Protein AF-A0A955ASN7-F1 (afdb_monomer_lite)

Structure (mmCIF, N/CA/C/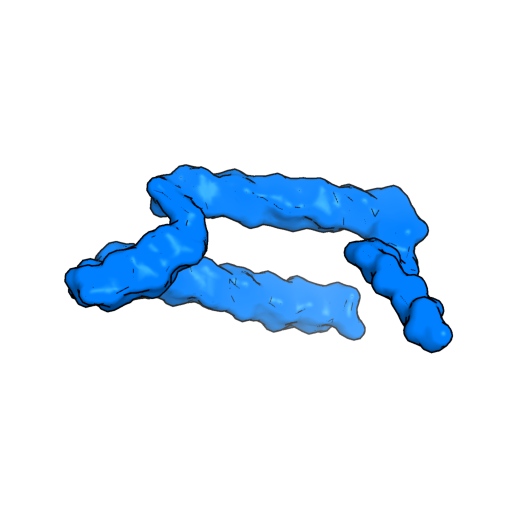O backbone):
data_AF-A0A955ASN7-F1
#
_entry.id   AF-A0A955ASN7-F1
#
loop_
_atom_site.group_PDB
_atom_site.id
_atom_site.type_symbol
_atom_site.label_atom_id
_atom_site.label_alt_id
_atom_site.label_comp_id
_atom_site.label_asym_id
_atom_site.label_entity_id
_atom_site.label_seq_id
_atom_site.pdbx_PDB_ins_code
_atom_site.Cartn_x
_atom_site.Cartn_y
_atom_site.Cartn_z
_atom_site.occupancy
_atom_site.B_iso_or_equiv
_atom_site.auth_seq_id
_atom_site.auth_comp_id
_atom_site.auth_asym_id
_atom_site.auth_atom_id
_atom_site.pdbx_PDB_model_num
ATOM 1 N N . SER A 1 1 ? 19.243 17.162 -25.690 1.00 43.28 1 SER A N 1
ATOM 2 C CA . SER A 1 1 ? 19.346 16.435 -24.406 1.00 43.28 1 SER A CA 1
ATOM 3 C C . SER A 1 1 ? 18.010 15.801 -23.996 1.00 43.28 1 SER A C 1
ATOM 5 O O . SER A 1 1 ? 17.687 15.762 -22.816 1.00 43.28 1 SER A O 1
ATOM 7 N N . ALA A 1 2 ? 17.237 15.251 -24.946 1.00 46.25 2 ALA A N 1
ATOM 8 C CA . ALA A 1 2 ? 16.007 14.526 -24.632 1.00 46.25 2 ALA A CA 1
ATOM 9 C C . ALA A 1 2 ? 16.382 13.144 -24.081 1.00 46.25 2 ALA A C 1
ATOM 11 O O . ALA A 1 2 ? 16.753 12.250 -24.835 1.00 46.25 2 ALA A O 1
ATOM 12 N N . GLN A 1 3 ? 16.383 13.000 -22.758 1.00 60.56 3 GLN A N 1
ATOM 13 C CA . GLN A 1 3 ? 16.365 11.687 -22.123 1.00 60.56 3 GLN A CA 1
ATOM 14 C C . GLN A 1 3 ? 14.975 11.104 -22.414 1.00 60.56 3 GLN A C 1
ATOM 16 O O . GLN A 1 3 ? 13.993 11.755 -22.045 1.00 60.56 3 GLN A O 1
ATOM 21 N N . PRO A 1 4 ? 14.839 9.973 -23.130 1.00 62.81 4 PRO A N 1
ATOM 22 C CA . PRO A 1 4 ? 13.530 9.370 -23.319 1.00 62.81 4 PRO A CA 1
ATOM 23 C C . PRO A 1 4 ? 13.011 9.004 -21.929 1.00 62.81 4 PRO A C 1
ATOM 25 O O . PRO A 1 4 ? 13.609 8.192 -21.228 1.00 62.81 4 PRO A O 1
ATOM 28 N N . ILE A 1 5 ? 11.937 9.663 -21.496 1.00 61.12 5 ILE A N 1
ATOM 29 C CA . ILE A 1 5 ? 11.207 9.258 -20.301 1.00 61.12 5 ILE A CA 1
ATOM 30 C C . ILE A 1 5 ? 10.594 7.911 -20.669 1.00 61.12 5 ILE A C 1
ATOM 32 O O . ILE A 1 5 ? 9.563 7.840 -21.337 1.00 61.12 5 ILE A O 1
ATOM 36 N N . GLU A 1 6 ? 11.290 6.839 -20.311 1.00 65.69 6 GLU A N 1
ATOM 37 C CA . GLU A 1 6 ? 10.804 5.469 -20.394 1.00 65.69 6 GLU A CA 1
ATOM 38 C C . GLU A 1 6 ? 9.692 5.342 -19.338 1.00 65.69 6 GLU A C 1
ATOM 40 O O . GLU A 1 6 ? 9.900 4.843 -18.236 1.00 65.69 6 GLU A O 1
ATOM 45 N N . PHE A 1 7 ? 8.506 5.897 -19.637 1.00 69.69 7 PHE A N 1
ATOM 46 C CA . PHE A 1 7 ? 7.322 5.864 -18.762 1.00 69.69 7 PHE A CA 1
ATOM 47 C C . PHE A 1 7 ? 6.998 4.440 -18.293 1.00 69.69 7 PHE A C 1
ATOM 49 O O . PHE A 1 7 ? 6.394 4.244 -17.240 1.00 69.69 7 PHE A O 1
ATOM 56 N N . LEU A 1 8 ? 7.421 3.455 -19.083 1.00 67.38 8 LEU A N 1
ATOM 57 C CA . LEU A 1 8 ? 7.426 2.051 -18.747 1.00 67.38 8 LEU A CA 1
ATOM 58 C C . LEU A 1 8 ? 8.878 1.546 -18.830 1.00 67.38 8 LEU A C 1
ATOM 60 O O . LEU A 1 8 ? 9.390 1.453 -19.943 1.00 67.38 8 LEU A O 1
ATOM 64 N N . PRO A 1 9 ? 9.541 1.219 -17.704 1.00 73.81 9 PRO A N 1
ATOM 65 C CA . PRO A 1 9 ? 10.904 0.705 -17.745 1.00 73.81 9 PRO A CA 1
ATOM 66 C C . PRO A 1 9 ? 10.962 -0.598 -18.550 1.00 73.81 9 PRO A C 1
ATOM 68 O O . PRO A 1 9 ? 10.017 -1.390 -18.492 1.00 73.81 9 PRO A O 1
ATOM 71 N N . ASN A 1 10 ? 12.082 -0.880 -19.221 1.00 70.19 10 ASN A N 1
ATOM 72 C CA . ASN A 1 10 ? 12.307 -2.105 -20.009 1.00 70.19 10 ASN A CA 1
ATOM 73 C C . ASN A 1 10 ? 11.981 -3.407 -19.240 1.00 70.19 10 ASN A C 1
ATOM 75 O O . ASN A 1 10 ? 11.654 -4.422 -19.847 1.00 70.19 10 ASN A O 1
ATOM 79 N N . ALA A 1 11 ? 11.977 -3.368 -17.902 1.00 66.06 11 ALA A N 1
ATOM 80 C CA . ALA A 1 11 ? 11.530 -4.450 -17.020 1.00 66.06 11 ALA A CA 1
ATOM 81 C C . ALA A 1 11 ? 10.032 -4.823 -17.145 1.00 66.06 11 ALA A C 1
ATOM 83 O O . ALA A 1 11 ? 9.640 -5.928 -16.762 1.00 66.06 11 ALA A O 1
ATOM 84 N N . PHE A 1 12 ? 9.186 -3.929 -17.667 1.00 69.81 12 PHE A N 1
ATOM 85 C CA . PHE A 1 12 ? 7.746 -4.146 -17.855 1.00 69.81 12 PHE A CA 1
ATOM 86 C C . PHE A 1 12 ? 7.323 -4.191 -19.331 1.00 69.81 12 PHE A C 1
ATOM 88 O O . PHE A 1 12 ? 6.134 -4.340 -19.617 1.00 69.81 12 PHE A O 1
ATOM 95 N N . HIS A 1 13 ? 8.278 -4.124 -20.264 1.00 71.19 13 HIS A N 1
ATOM 96 C CA . HIS A 1 13 ? 8.055 -4.195 -21.710 1.00 71.19 13 HIS A CA 1
ATOM 97 C C . HIS A 1 13 ? 7.839 -5.652 -22.165 1.00 71.19 13 HIS A C 1
ATOM 99 O O . HIS A 1 13 ? 8.575 -6.213 -22.970 1.00 71.19 13 HIS A O 1
ATOM 105 N N . GLY A 1 14 ? 6.838 -6.309 -21.587 1.00 77.50 14 GLY A N 1
ATOM 106 C CA . GLY A 1 14 ? 6.472 -7.685 -21.895 1.00 77.50 14 GLY A CA 1
ATOM 107 C C . GLY A 1 14 ? 5.133 -8.043 -21.264 1.00 77.50 14 GLY A C 1
ATOM 108 O O . GLY A 1 14 ? 4.683 -7.385 -20.323 1.00 77.50 14 GLY A O 1
ATOM 109 N N . THR A 1 15 ? 4.495 -9.106 -21.751 1.00 80.00 15 THR A N 1
ATOM 110 C CA . THR A 1 15 ? 3.173 -9.555 -21.276 1.00 80.00 15 THR A CA 1
ATOM 111 C C . THR A 1 15 ? 3.143 -9.738 -19.757 1.00 80.00 15 THR A C 1
ATOM 113 O O . THR A 1 15 ? 2.197 -9.332 -19.090 1.00 80.00 15 THR A O 1
ATOM 116 N N . THR A 1 16 ? 4.229 -10.258 -19.183 1.00 79.44 16 THR A N 1
ATOM 117 C CA . THR A 1 16 ? 4.390 -10.435 -17.735 1.00 79.44 16 THR A CA 1
ATOM 118 C C . THR A 1 16 ? 4.393 -9.102 -16.978 1.00 79.44 16 THR A C 1
ATOM 120 O O . THR A 1 16 ? 3.844 -9.020 -15.883 1.00 79.44 16 THR A O 1
ATOM 123 N N . GLY A 1 17 ? 4.988 -8.048 -17.544 1.00 81.31 17 GLY A N 1
ATOM 124 C CA . GLY A 1 17 ? 4.995 -6.708 -16.955 1.00 81.31 17 GLY A CA 1
ATOM 125 C C . GLY A 1 17 ? 3.613 -6.060 -16.971 1.00 81.31 17 GLY A C 1
ATOM 126 O O . GLY A 1 17 ? 3.157 -5.553 -15.947 1.00 81.31 17 GLY A O 1
ATOM 127 N N . ALA A 1 18 ? 2.910 -6.174 -18.100 1.00 82.94 18 ALA A N 1
ATOM 128 C CA . ALA A 1 18 ? 1.542 -5.686 -18.246 1.00 82.94 18 ALA A CA 1
ATOM 129 C C . ALA A 1 18 ? 0.580 -6.358 -17.252 1.00 82.94 18 ALA A C 1
ATOM 131 O O . ALA A 1 18 ? -0.202 -5.672 -16.596 1.00 82.94 18 ALA A O 1
ATOM 132 N N . VAL A 1 19 ? 0.683 -7.681 -17.073 1.00 86.81 19 VAL A N 1
ATOM 133 C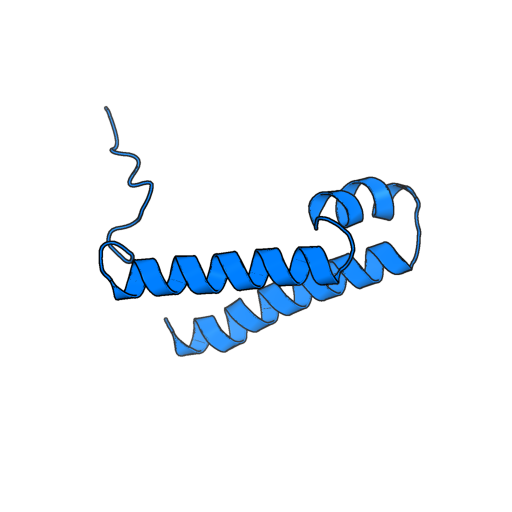 CA . VAL A 1 19 ? -0.138 -8.425 -16.103 1.00 86.81 19 VAL A CA 1
ATOM 134 C C . VAL A 1 19 ? 0.143 -7.972 -14.668 1.00 86.81 19 VAL A C 1
ATOM 136 O O . VAL A 1 19 ? -0.801 -7.741 -13.915 1.00 86.81 19 VAL A O 1
ATOM 139 N N . LYS A 1 20 ? 1.413 -7.774 -14.284 1.00 83.19 20 LYS A N 1
ATOM 140 C CA . LYS A 1 20 ? 1.764 -7.270 -12.942 1.00 83.19 20 LYS A CA 1
ATOM 141 C C . LYS A 1 20 ? 1.176 -5.882 -12.677 1.00 83.19 20 LYS A C 1
ATOM 143 O O . LYS A 1 20 ? 0.665 -5.646 -11.585 1.00 83.19 20 LYS A O 1
ATOM 148 N N . LEU A 1 21 ? 1.217 -4.984 -13.663 1.00 85.69 21 LEU A N 1
ATOM 149 C CA . LEU A 1 21 ? 0.652 -3.636 -13.541 1.00 85.69 21 LEU A CA 1
ATOM 150 C C . LEU A 1 21 ? -0.875 -3.656 -13.449 1.00 85.69 21 LEU A C 1
ATOM 152 O O . LEU A 1 21 ? -1.440 -2.950 -12.617 1.00 85.69 21 LEU A O 1
ATOM 156 N N . LEU A 1 22 ? -1.537 -4.493 -14.252 1.00 89.31 22 LEU A N 1
ATOM 157 C CA . LEU A 1 22 ? -2.990 -4.663 -14.208 1.00 89.31 22 LEU A CA 1
ATOM 158 C C . LEU A 1 22 ? -3.449 -5.203 -12.854 1.00 89.31 22 LEU A C 1
ATOM 160 O O . LEU A 1 22 ? -4.333 -4.624 -12.228 1.00 89.31 22 LEU A O 1
ATOM 164 N N . VAL A 1 23 ? -2.823 -6.282 -12.380 1.00 90.19 23 VAL A N 1
ATOM 165 C CA . VAL A 1 23 ? -3.179 -6.916 -11.104 1.00 90.19 23 VAL A CA 1
ATOM 166 C C . VAL A 1 23 ? -2.841 -6.000 -9.929 1.00 90.19 23 VAL A C 1
ATOM 168 O O . VAL A 1 23 ? -3.681 -5.806 -9.052 1.00 90.19 23 VAL A O 1
ATOM 171 N N . GLY A 1 24 ? -1.651 -5.393 -9.923 1.00 86.69 24 GLY A N 1
ATOM 172 C CA . GLY A 1 24 ? -1.231 -4.467 -8.871 1.00 86.69 24 GLY A CA 1
ATOM 173 C C . GLY A 1 24 ? -2.117 -3.224 -8.803 1.00 86.69 24 GLY A C 1
ATOM 174 O O . GLY A 1 24 ? -2.619 -2.882 -7.734 1.00 86.69 24 GLY A O 1
ATOM 175 N N . GLY A 1 25 ? -2.381 -2.586 -9.947 1.00 87.00 25 GLY A N 1
ATOM 176 C CA . GLY A 1 25 ? -3.259 -1.418 -10.029 1.00 87.00 25 GLY A CA 1
ATOM 177 C C . GLY A 1 25 ? -4.699 -1.732 -9.621 1.00 87.00 25 GLY A C 1
ATOM 178 O O . GLY A 1 25 ? -5.311 -0.962 -8.879 1.00 87.00 25 GLY A O 1
ATOM 179 N N . PHE A 1 26 ? -5.220 -2.891 -10.034 1.00 90.75 26 PHE A N 1
ATOM 180 C CA . PHE A 1 26 ? -6.553 -3.344 -9.642 1.00 90.75 26 PHE A CA 1
ATOM 181 C C . PHE A 1 26 ? 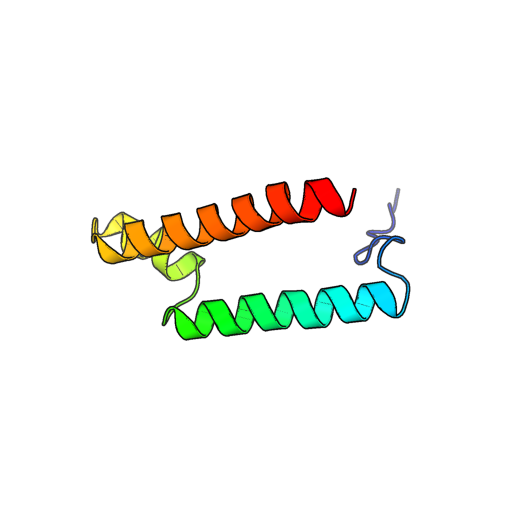-6.658 -3.602 -8.134 1.00 90.75 26 PHE A C 1
ATOM 183 O O . PHE A 1 26 ? -7.597 -3.114 -7.505 1.00 90.75 26 PHE A O 1
ATOM 190 N N . LEU A 1 27 ? -5.689 -4.304 -7.531 1.00 87.25 27 LEU A N 1
ATOM 191 C CA . LEU A 1 27 ? -5.675 -4.562 -6.085 1.00 87.25 27 LEU A CA 1
ATOM 192 C C . LEU A 1 27 ? -5.635 -3.264 -5.272 1.00 87.25 27 LEU A C 1
ATOM 194 O O . LEU A 1 27 ? -6.376 -3.128 -4.299 1.00 87.25 27 LEU A O 1
ATOM 198 N N . ILE A 1 28 ? -4.799 -2.303 -5.678 1.00 84.12 28 ILE A N 1
ATOM 199 C CA . ILE A 1 28 ? -4.684 -1.005 -4.999 1.00 84.12 28 ILE A CA 1
ATOM 200 C C . ILE A 1 28 ? -6.003 -0.229 -5.103 1.00 84.12 28 ILE A C 1
ATOM 202 O O . ILE A 1 28 ? -6.494 0.289 -4.098 1.00 84.12 28 ILE A O 1
ATOM 206 N N . GLY A 1 29 ? -6.607 -0.180 -6.296 1.00 83.88 29 GLY A N 1
ATOM 207 C CA . GLY A 1 29 ? -7.888 0.495 -6.516 1.00 83.88 29 GLY A CA 1
ATOM 208 C C . GLY A 1 29 ? -9.039 -0.140 -5.731 1.00 83.88 29 GLY A C 1
ATOM 209 O O . GLY A 1 29 ? -9.822 0.567 -5.090 1.00 83.88 29 GLY A O 1
ATOM 210 N N . PHE A 1 30 ? -9.113 -1.472 -5.720 1.00 86.06 30 PHE A N 1
ATOM 211 C CA . PHE A 1 30 ? -10.102 -2.214 -4.940 1.00 86.06 30 PHE A CA 1
ATOM 212 C C . PHE A 1 30 ? -9.928 -1.975 -3.433 1.00 86.06 30 PHE A C 1
ATOM 214 O O . PHE A 1 30 ? -10.899 -1.662 -2.743 1.00 86.06 30 PHE A O 1
ATOM 221 N N . GLY A 1 31 ? -8.690 -2.038 -2.931 1.00 80.12 31 GLY A N 1
ATOM 222 C CA . GLY A 1 31 ? -8.373 -1.779 -1.525 1.00 80.12 31 GLY A CA 1
ATOM 223 C C . GLY A 1 31 ? -8.739 -0.361 -1.081 1.00 80.12 31 GLY A C 1
ATOM 224 O O . GLY A 1 31 ? -9.339 -0.186 -0.021 1.00 80.12 31 GLY A O 1
ATOM 225 N N . ALA A 1 32 ? -8.471 0.648 -1.917 1.00 78.31 32 ALA A N 1
ATOM 226 C CA . ALA A 1 32 ? -8.886 2.025 -1.647 1.00 78.31 32 ALA A CA 1
ATOM 227 C C . ALA A 1 32 ? -10.414 2.143 -1.540 1.00 78.31 32 ALA A C 1
ATOM 229 O O . ALA A 1 32 ? -10.933 2.822 -0.653 1.00 78.31 32 ALA A O 1
ATOM 230 N N . ARG A 1 33 ? -11.168 1.441 -2.397 1.00 79.81 33 ARG A N 1
ATOM 231 C CA . ARG A 1 33 ? -12.629 1.500 -2.314 1.00 79.81 33 ARG A CA 1
ATOM 232 C C . ARG A 1 33 ? -13.190 0.759 -1.104 1.00 79.81 33 ARG A C 1
ATOM 234 O O . ARG A 1 33 ? -14.142 1.254 -0.503 1.00 79.81 33 ARG A O 1
ATOM 241 N N . TYR A 1 34 ? -12.571 -0.353 -0.716 1.00 77.81 34 TYR A N 1
ATOM 242 C CA . TYR A 1 34 ? -12.916 -1.093 0.499 1.00 77.81 34 TYR A CA 1
ATOM 243 C C . TYR A 1 34 ? -12.691 -0.261 1.772 1.00 77.81 34 TYR A C 1
ATOM 245 O O . TYR A 1 34 ? -13.489 -0.326 2.702 1.00 77.81 34 TYR A O 1
ATOM 253 N N . ALA A 1 35 ? -11.657 0.585 1.790 1.00 68.94 35 ALA A N 1
ATOM 254 C CA . ALA A 1 35 ? -11.378 1.507 2.891 1.00 68.94 35 ALA A CA 1
ATOM 255 C C . ALA A 1 35 ? -12.346 2.711 2.970 1.00 68.94 35 ALA A C 1
ATOM 257 O O . ALA A 1 35 ? -12.233 3.522 3.884 1.00 68.94 35 ALA A O 1
ATOM 258 N N . GLY A 1 36 ? -13.291 2.853 2.031 1.00 72.75 36 GLY A N 1
ATOM 259 C CA . GLY A 1 36 ? -14.276 3.941 2.033 1.00 72.75 36 GLY A CA 1
ATOM 260 C C . GLY A 1 36 ? -13.728 5.310 1.608 1.00 72.75 36 GLY A C 1
ATOM 261 O O . GLY A 1 36 ? -14.468 6.291 1.632 1.00 72.75 36 GLY A O 1
ATOM 262 N N . GLY A 1 37 ? -12.471 5.392 1.160 1.00 68.12 37 GLY A N 1
ATOM 263 C CA . GLY A 1 37 ? -11.821 6.653 0.812 1.00 68.12 37 GLY A CA 1
ATOM 264 C C . GLY A 1 37 ? -10.474 6.464 0.116 1.00 68.12 37 GLY A C 1
ATOM 265 O O . GLY A 1 37 ? -9.915 5.375 0.064 1.00 68.12 37 GLY A O 1
ATOM 266 N N . CYS A 1 38 ? -9.933 7.538 -0.452 1.00 72.06 38 CYS A N 1
ATOM 267 C CA . CYS A 1 38 ? -8.577 7.526 -0.993 1.00 72.06 38 CYS A CA 1
ATOM 268 C C . CYS A 1 38 ? -7.543 7.674 0.133 1.00 72.06 38 CYS A C 1
ATOM 270 O O . CYS A 1 38 ? -7.780 8.358 1.133 1.00 72.06 38 CYS A O 1
ATOM 272 N N . THR A 1 39 ? -6.364 7.082 -0.057 1.00 69.38 39 THR A N 1
ATOM 273 C CA . THR A 1 39 ? -5.218 7.188 0.861 1.00 69.38 39 THR A CA 1
ATOM 274 C C . THR A 1 39 ? -4.876 8.652 1.157 1.00 69.38 39 THR A C 1
ATOM 276 O O . THR A 1 39 ? -4.663 9.025 2.305 1.00 69.38 39 THR A O 1
ATOM 279 N N . SER A 1 40 ? -4.926 9.517 0.137 1.00 64.12 40 SER A N 1
ATOM 280 C CA . SER A 1 40 ? -4.692 10.960 0.268 1.00 64.12 40 SER A CA 1
ATOM 281 C C . SER A 1 40 ? -5.765 11.684 1.091 1.00 64.12 40 SER A C 1
ATOM 283 O O . SER A 1 40 ? -5.431 12.560 1.884 1.00 64.12 40 SER A O 1
ATOM 285 N N . GLY A 1 41 ? -7.039 11.303 0.970 1.00 63.12 41 GLY A N 1
ATOM 286 C CA . GLY A 1 41 ? -8.139 11.911 1.726 1.00 63.12 41 GLY A CA 1
ATOM 287 C C . GLY A 1 41 ? -8.106 11.562 3.217 1.00 63.12 41 GLY A C 1
ATOM 288 O O . GLY A 1 41 ? -8.313 12.432 4.066 1.00 63.12 41 GLY A O 1
ATOM 289 N N . HIS A 1 42 ? -7.776 10.313 3.559 1.00 65.69 42 HIS A N 1
ATOM 290 C CA . HIS A 1 42 ? -7.644 9.895 4.958 1.00 65.69 42 HIS A CA 1
ATOM 291 C C . HIS A 1 42 ? -6.381 10.451 5.622 1.00 65.69 42 HIS A C 1
ATOM 293 O O . HIS A 1 42 ? -6.442 10.884 6.777 1.00 65.69 42 HIS A O 1
ATOM 299 N N . SER A 1 43 ? -5.253 10.485 4.912 1.00 58.03 43 SER A N 1
ATOM 300 C CA . SER A 1 43 ? -3.994 10.952 5.493 1.00 58.03 43 SER A CA 1
ATOM 301 C C . SER A 1 43 ? -3.892 12.481 5.578 1.00 58.03 43 SER A C 1
ATOM 303 O O . SER A 1 43 ? -3.348 12.974 6.555 1.00 58.03 43 SER A O 1
ATOM 305 N N . ILE A 1 44 ? -4.439 13.256 4.631 1.00 62.62 44 ILE A N 1
ATOM 306 C CA . ILE A 1 44 ? -4.298 14.730 4.644 1.00 62.62 44 ILE A CA 1
ATOM 307 C C . ILE A 1 44 ? -5.375 15.386 5.522 1.00 62.62 44 ILE A C 1
ATOM 309 O O . ILE A 1 44 ? -5.064 16.095 6.474 1.00 62.62 44 ILE A O 1
ATOM 313 N N . THR A 1 45 ? -6.653 15.123 5.243 1.00 63.53 45 THR A N 1
ATOM 314 C CA . THR A 1 45 ? -7.788 15.738 5.959 1.00 63.53 45 THR A CA 1
ATOM 315 C C . THR A 1 45 ? -8.120 15.059 7.290 1.00 63.53 45 THR A C 1
ATOM 317 O O . THR A 1 45 ? -8.588 15.718 8.218 1.00 63.53 45 THR A O 1
ATOM 320 N N . GLY A 1 46 ? -7.879 13.750 7.411 1.00 58.47 46 GLY A N 1
ATOM 321 C CA . GLY A 1 46 ? -8.216 12.988 8.617 1.00 58.47 46 GLY A CA 1
ATOM 322 C C . GLY A 1 46 ? -7.174 13.072 9.737 1.00 58.47 46 GLY A C 1
ATOM 323 O O . GLY A 1 46 ? -7.557 13.104 10.905 1.00 58.47 46 GLY A O 1
ATOM 324 N N . ILE A 1 47 ? -5.879 13.189 9.407 1.00 59.72 47 ILE A N 1
ATOM 325 C CA . ILE A 1 47 ? -4.830 13.492 10.402 1.00 59.72 47 ILE A CA 1
ATOM 326 C C . ILE A 1 47 ? -4.987 14.932 10.913 1.00 59.72 47 ILE A C 1
ATOM 328 O O . ILE A 1 47 ? -4.849 15.170 12.110 1.00 59.72 47 ILE A O 1
ATOM 332 N N . ALA A 1 48 ? -5.378 15.874 10.045 1.00 60.16 48 ALA A N 1
ATOM 333 C CA . ALA A 1 48 ? -5.647 17.262 10.430 1.00 60.16 48 ALA A CA 1
ATOM 334 C C . ALA A 1 48 ? -6.819 17.425 11.426 1.00 60.16 48 ALA A C 1
ATOM 336 O O . ALA A 1 48 ? -6.855 18.410 12.155 1.00 60.16 48 ALA A O 1
ATOM 337 N N . ASN A 1 49 ? -7.748 16.459 11.495 1.00 60.91 49 ASN A N 1
ATOM 338 C CA . ASN A 1 49 ? -8.865 16.434 12.456 1.00 60.91 49 ASN A CA 1
ATOM 339 C C . ASN A 1 49 ? -8.596 15.584 13.717 1.00 60.91 49 ASN A C 1
ATOM 341 O O . ASN A 1 49 ? -9.504 15.395 14.522 1.00 60.91 49 ASN A O 1
ATOM 345 N N . LEU A 1 50 ? -7.379 15.047 13.891 1.00 60.16 50 LEU A N 1
ATOM 346 C CA . LEU A 1 50 ? -6.985 14.203 15.030 1.00 60.16 50 LEU A CA 1
ATOM 347 C C . LEU A 1 50 ? -7.939 13.018 15.313 1.00 60.16 50 LEU A C 1
ATOM 349 O O . LEU A 1 50 ? -8.116 12.596 16.455 1.00 60.16 50 LEU A O 1
ATOM 353 N N . ASN A 1 51 ? -8.565 12.463 14.272 1.00 56.38 51 ASN A N 1
ATOM 354 C CA . ASN A 1 51 ? -9.534 11.383 14.432 1.00 56.38 51 ASN A CA 1
ATOM 355 C C . ASN A 1 51 ? -8.833 10.011 14.349 1.00 56.38 51 ASN A C 1
ATOM 357 O O . ASN A 1 51 ? -8.281 9.645 13.307 1.00 56.38 51 ASN A O 1
ATOM 361 N N . MET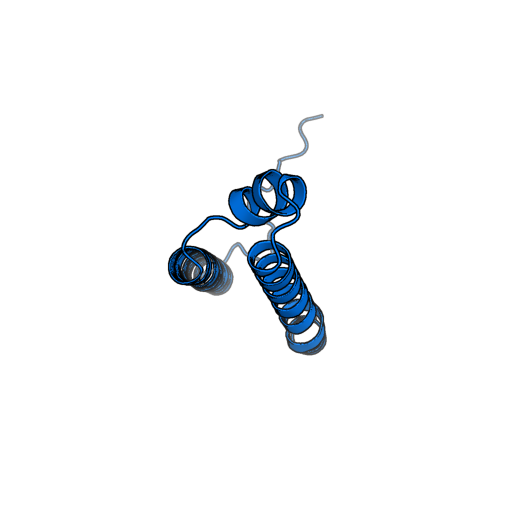 A 1 52 ? -8.899 9.231 15.437 1.00 62.75 52 MET A N 1
ATOM 362 C CA . MET A 1 52 ? -8.343 7.869 15.583 1.00 62.75 52 MET A CA 1
ATOM 363 C C . MET A 1 52 ? -8.510 6.929 14.360 1.00 62.75 52 MET A C 1
ATOM 365 O O . MET A 1 52 ? -7.535 6.265 13.997 1.00 62.75 52 MET A O 1
ATOM 369 N N . PRO A 1 53 ? -9.666 6.863 13.665 1.00 70.38 53 PRO A N 1
ATOM 370 C CA . PRO A 1 53 ? -9.841 6.000 12.491 1.00 70.38 53 PRO A CA 1
ATOM 371 C C . PRO A 1 53 ? -8.927 6.341 11.305 1.00 70.38 53 PRO A C 1
ATOM 373 O O . PRO A 1 53 ? -8.530 5.438 10.570 1.00 70.38 53 PRO A O 1
ATOM 376 N N . SER A 1 54 ? -8.541 7.607 11.117 1.00 63.66 54 SER A N 1
ATOM 377 C CA . SER A 1 54 ? -7.656 7.983 10.002 1.00 63.66 54 SER A CA 1
ATOM 378 C C . SER A 1 54 ? -6.193 7.625 10.260 1.00 63.66 54 SER A C 1
ATOM 380 O O . SER A 1 54 ? -5.449 7.324 9.320 1.00 63.66 54 SER A O 1
ATOM 382 N N . LEU A 1 55 ? -5.791 7.603 11.535 1.00 69.44 55 LEU A N 1
ATOM 383 C CA . LEU A 1 55 ? -4.472 7.134 11.949 1.00 69.44 55 LEU A CA 1
ATOM 384 C C . LEU A 1 55 ? -4.343 5.624 11.697 1.00 69.44 55 LEU A C 1
ATOM 386 O O . LEU A 1 55 ? -3.382 5.193 11.063 1.00 69.44 55 LEU A O 1
ATOM 390 N N . ILE A 1 56 ? -5.354 4.843 12.102 1.00 74.06 56 ILE A N 1
ATOM 391 C CA . ILE A 1 56 ? -5.415 3.393 11.851 1.00 74.06 56 ILE A CA 1
ATOM 392 C C . ILE A 1 56 ? -5.354 3.094 10.346 1.00 74.06 56 ILE A C 1
ATOM 394 O O . ILE A 1 56 ? -4.559 2.256 9.922 1.00 74.06 56 ILE A O 1
ATOM 398 N N . ALA A 1 57 ? -6.131 3.817 9.529 1.00 75.00 57 ALA A N 1
ATOM 399 C CA . ALA A 1 57 ? -6.158 3.606 8.084 1.00 75.00 57 ALA A CA 1
ATOM 400 C C . ALA A 1 57 ? -4.781 3.870 7.456 1.00 75.00 57 ALA A C 1
ATOM 402 O O . ALA A 1 57 ? -4.285 3.058 6.676 1.00 75.00 57 ALA A O 1
ATOM 403 N N . THR A 1 58 ? -4.125 4.966 7.847 1.00 75.19 58 THR A N 1
ATOM 404 C CA . THR A 1 58 ? -2.796 5.330 7.330 1.00 75.19 58 THR A CA 1
ATOM 405 C C . THR A 1 58 ? -1.727 4.310 7.740 1.00 75.19 58 THR A C 1
ATOM 407 O O . THR A 1 58 ? -0.916 3.912 6.903 1.00 75.19 58 THR A O 1
ATOM 410 N N . ILE A 1 59 ? -1.754 3.831 8.991 1.00 80.94 59 ILE A N 1
ATOM 411 C CA . ILE A 1 59 ? -0.826 2.800 9.484 1.00 80.94 59 ILE A CA 1
ATOM 412 C C . ILE A 1 59 ? -1.017 1.488 8.715 1.00 80.94 59 ILE A C 1
ATOM 414 O O . ILE A 1 59 ? -0.028 0.892 8.295 1.00 80.94 59 ILE A O 1
ATOM 418 N N . CYS A 1 60 ? -2.257 1.052 8.471 1.00 80.31 60 CYS A N 1
ATOM 419 C CA . CYS A 1 60 ? -2.527 -0.163 7.698 1.00 80.31 60 CYS A CA 1
ATOM 420 C C . CYS A 1 60 ? -2.037 -0.061 6.244 1.00 80.31 60 CYS A C 1
ATOM 422 O O . CYS A 1 60 ? -1.452 -1.020 5.740 1.00 80.31 60 CYS A O 1
ATOM 424 N N . PHE A 1 61 ? -2.213 1.089 5.581 1.00 79.19 61 PHE A N 1
ATOM 425 C CA . PHE A 1 61 ? -1.682 1.301 4.228 1.00 79.19 61 PHE A CA 1
ATOM 426 C C . PHE A 1 61 ? -0.151 1.252 4.192 1.00 79.19 61 PHE A C 1
ATOM 428 O O . PHE A 1 61 ? 0.423 0.582 3.331 1.00 79.19 61 PHE A O 1
ATOM 435 N N . PHE A 1 62 ? 0.514 1.909 5.146 1.00 81.81 62 PHE A N 1
ATOM 436 C CA . PHE A 1 62 ? 1.974 1.875 5.249 1.00 81.81 62 PHE A CA 1
ATOM 437 C C . PHE A 1 62 ? 2.498 0.478 5.588 1.00 81.81 62 PHE A C 1
ATOM 439 O O . PHE A 1 62 ? 3.428 0.009 4.937 1.00 81.81 62 PHE A O 1
ATOM 446 N N . ALA A 1 63 ? 1.885 -0.211 6.553 1.00 85.62 63 ALA A N 1
ATOM 447 C CA . ALA A 1 63 ? 2.263 -1.565 6.947 1.00 85.62 63 ALA A CA 1
ATOM 448 C C . ALA A 1 63 ? 2.059 -2.574 5.808 1.00 85.62 63 ALA A C 1
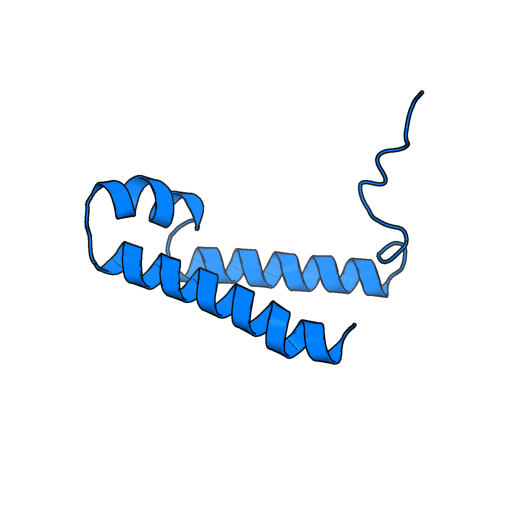ATOM 450 O O . ALA A 1 63 ? 2.912 -3.433 5.603 1.00 85.62 63 ALA A O 1
ATOM 451 N N . GLY A 1 64 ? 0.981 -2.447 5.027 1.00 83.44 64 GLY A N 1
ATOM 452 C CA . GLY A 1 64 ? 0.749 -3.271 3.839 1.00 83.44 64 GLY A CA 1
ATOM 453 C C . GLY A 1 64 ? 1.794 -3.038 2.742 1.00 83.44 64 GLY A C 1
ATOM 454 O O . GLY A 1 64 ? 2.324 -3.999 2.187 1.00 83.44 64 GLY A O 1
ATOM 455 N N . GLY A 1 65 ? 2.149 -1.776 2.473 1.00 82.75 65 GLY A N 1
ATOM 456 C CA . GLY A 1 65 ? 3.203 -1.424 1.514 1.00 82.75 65 GLY A CA 1
ATOM 457 C C . GLY A 1 65 ? 4.594 -1.900 1.947 1.00 82.75 65 GLY A C 1
ATOM 458 O O . GLY A 1 65 ? 5.326 -2.487 1.147 1.00 82.75 65 GLY A O 1
ATOM 459 N N . LEU A 1 66 ? 4.939 -1.714 3.224 1.00 84.81 66 LEU A N 1
ATOM 460 C CA . LEU A 1 66 ? 6.161 -2.248 3.834 1.00 84.81 66 LEU A CA 1
ATOM 461 C C . LEU A 1 66 ? 6.177 -3.780 3.789 1.00 84.81 66 LEU A C 1
ATOM 463 O O . LEU A 1 66 ? 7.156 -4.357 3.333 1.00 84.81 66 LEU A O 1
ATOM 467 N N . GLY A 1 67 ? 5.088 -4.444 4.171 1.00 85.25 67 GLY A N 1
ATOM 468 C CA . GLY A 1 67 ? 4.981 -5.903 4.139 1.00 85.25 67 GLY A CA 1
ATOM 469 C C . GLY A 1 67 ? 5.146 -6.481 2.734 1.00 85.25 67 GLY A C 1
ATOM 470 O O . GLY A 1 67 ? 5.886 -7.444 2.554 1.00 85.25 67 GLY A O 1
ATOM 471 N N . VAL A 1 68 ? 4.535 -5.866 1.717 1.00 83.69 68 VAL A N 1
ATOM 472 C CA . VAL A 1 68 ? 4.722 -6.274 0.316 1.00 83.69 68 VAL A CA 1
ATOM 473 C C . VAL A 1 68 ? 6.149 -6.008 -0.155 1.00 83.69 68 VAL A C 1
ATOM 475 O O . VAL A 1 68 ? 6.751 -6.869 -0.784 1.00 83.69 68 VAL A O 1
ATOM 478 N N . THR A 1 69 ? 6.729 -4.853 0.159 1.00 81.44 69 THR A N 1
ATOM 479 C CA . THR A 1 69 ? 8.079 -4.521 -0.324 1.00 81.44 69 THR A CA 1
ATOM 480 C C . THR A 1 69 ? 9.142 -5.399 0.334 1.00 81.44 69 THR A C 1
ATOM 482 O O . THR A 1 69 ? 10.050 -5.871 -0.337 1.00 81.44 69 THR A O 1
ATOM 485 N N . TRP A 1 70 ? 9.018 -5.676 1.630 1.00 76.56 70 TRP A N 1
ATOM 486 C CA . TRP A 1 70 ? 9.987 -6.489 2.362 1.00 76.56 70 TRP A CA 1
ATOM 487 C C . TRP A 1 70 ? 9.738 -7.987 2.202 1.00 76.56 70 TRP A C 1
ATOM 489 O O . TRP A 1 70 ? 10.687 -8.747 2.071 1.00 76.56 70 TRP A O 1
ATOM 499 N N . GLY A 1 71 ? 8.481 -8.429 2.186 1.00 73.06 71 GLY A N 1
ATOM 500 C CA . GLY A 1 71 ? 8.135 -9.842 2.034 1.00 73.06 71 GLY A CA 1
ATOM 501 C C . GLY A 1 71 ? 8.182 -10.313 0.583 1.00 73.06 71 GLY A C 1
ATOM 502 O O . GLY A 1 71 ? 8.729 -11.374 0.300 1.00 73.06 71 GLY A O 1
ATOM 503 N N . LEU A 1 72 ? 7.631 -9.523 -0.342 1.00 65.50 72 LEU A N 1
ATOM 504 C CA . LEU A 1 72 ? 7.607 -9.856 -1.766 1.00 65.50 72 LEU A CA 1
ATOM 505 C C . LEU A 1 72 ? 8.873 -9.362 -2.467 1.00 65.50 72 LEU A C 1
ATOM 507 O O . LEU A 1 72 ? 9.441 -10.107 -3.250 1.00 65.50 72 LEU A O 1
ATOM 511 N N . GLY A 1 73 ? 9.360 -8.154 -2.167 1.00 62.50 73 GLY A N 1
ATOM 512 C CA . GLY A 1 73 ? 10.587 -7.628 -2.780 1.00 62.50 73 GLY A CA 1
ATOM 513 C C . GLY A 1 73 ? 11.846 -8.415 -2.408 1.00 62.50 73 GLY A C 1
ATOM 514 O O . GLY A 1 73 ? 12.678 -8.612 -3.277 1.00 62.50 73 GLY A O 1
ATOM 515 N N . SER A 1 74 ? 11.940 -8.962 -1.188 1.00 55.94 74 SER A N 1
ATOM 516 C CA . SER A 1 74 ? 13.034 -9.874 -0.789 1.00 55.94 74 SER A CA 1
ATOM 517 C C . SER A 1 74 ? 13.005 -11.224 -1.525 1.00 55.94 74 SER A C 1
ATOM 519 O O . SER A 1 74 ? 14.013 -11.915 -1.609 1.00 55.94 74 SER A O 1
ATOM 521 N N . TRP A 1 75 ? 11.842 -11.622 -2.053 1.00 53.38 75 TRP A N 1
ATOM 522 C CA . TRP A 1 75 ? 11.674 -12.882 -2.786 1.00 53.38 75 TRP A CA 1
ATOM 523 C C . TRP A 1 75 ? 11.704 -12.697 -4.315 1.00 53.38 75 TRP A C 1
ATOM 525 O O . TRP A 1 75 ? 11.789 -13.680 -5.048 1.00 53.38 75 TRP A O 1
ATOM 535 N N . LEU A 1 76 ? 11.588 -11.457 -4.807 1.00 55.97 76 LEU A N 1
ATOM 536 C CA . LEU A 1 76 ? 11.400 -11.123 -6.227 1.00 55.97 76 LEU A CA 1
ATOM 537 C C . LEU A 1 76 ? 12.552 -10.288 -6.827 1.00 55.97 76 LEU A C 1
ATOM 539 O O . LEU A 1 76 ? 12.562 -10.108 -8.047 1.00 55.97 76 LEU A O 1
ATOM 543 N N . PHE A 1 77 ? 13.492 -9.812 -5.999 1.00 48.69 77 PHE A N 1
ATOM 544 C CA . PHE A 1 77 ? 14.756 -9.145 -6.356 1.00 48.69 77 PHE A CA 1
ATOM 545 C C . PHE A 1 77 ? 15.933 -9.828 -5.658 1.00 48.69 77 PHE A C 1
ATOM 547 O O . PHE A 1 77 ? 17.029 -9.825 -6.260 1.00 48.69 77 PHE A O 1
#

Secondary structure (DSSP, 8-state):
------SS-GGGSSHHHHHHHHHHHHHHHHHHHHTTS-HHHIIIIIHHTT-HHHHHHHHHHHHHH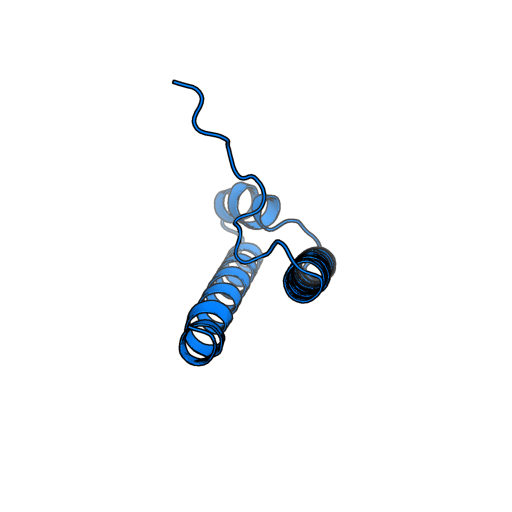HHIIIIIHHHH-

Sequence (77 aa):
SAQPIEFLPNAFHGTTGAVKLLVGGFLIGFGARYAGGCTSGHSITGIANLNMPSLIATICFFAGGLGVTWGLGSWLF

pLDDT: mean 72.23, std 11.25, range [43.28, 90.75]

Foldseek 3Di:
DDPPPPVPPPVLPDPVNVVCCVVVVVVQVVVQVVLVHHLCCLQPVVVVVVDPSSVVVNVVVVVVVVCCCVVVVVVPD

Radius of gyration: 16.3 Å; chains: 1; bounding box: 34×30×40 Å